Protein AF-A0A533RJS0-F1 (afdb_monomer_lite)

pLDDT: mean 73.07, std 11.87, range [40.34, 86.06]

Radius of gyration: 13.27 Å; chains: 1; bounding box: 30×20×33 Å

Structure (mmCIF, N/CA/C/O backbone):
data_AF-A0A533RJS0-F1
#
_entry.id   AF-A0A533RJS0-F1
#
loop_
_atom_site.group_PDB
_atom_site.id
_atom_site.type_symbol
_atom_site.label_atom_id
_atom_site.label_alt_id
_atom_site.label_comp_id
_atom_site.label_asym_id
_atom_site.label_entity_id
_atom_site.label_seq_id
_atom_site.pdbx_PDB_ins_code
_atom_site.Cartn_x
_atom_site.Cartn_y
_atom_site.Cartn_z
_atom_site.occupancy
_atom_site.B_iso_or_equiv
_atom_site.auth_seq_id
_atom_site.auth_comp_id
_atom_site.auth_asym_id
_atom_site.auth_atom_id
_atom_site.pdbx_PDB_model_num
ATOM 1 N N . MET A 1 1 ? -18.609 -14.991 15.599 1.00 40.34 1 MET A N 1
ATOM 2 C CA . MET A 1 1 ? -18.652 -13.563 15.977 1.00 40.34 1 MET A CA 1
ATOM 3 C C . MET A 1 1 ? -17.498 -12.856 15.280 1.00 40.34 1 MET A C 1
ATOM 5 O O . MET A 1 1 ? -16.380 -12.939 15.763 1.00 40.34 1 MET A O 1
ATOM 9 N N . THR A 1 2 ? -17.744 -12.214 14.138 1.00 47.44 2 THR A N 1
ATOM 10 C CA . THR A 1 2 ? -16.787 -11.267 13.546 1.00 47.44 2 THR A CA 1
ATOM 11 C C . THR A 1 2 ? -17.251 -9.888 13.987 1.00 47.44 2 THR A C 1
ATOM 13 O O . THR A 1 2 ? -18.244 -9.379 13.477 1.00 47.44 2 THR A O 1
ATOM 16 N N . ALA A 1 3 ? -16.621 -9.334 15.023 1.00 46.00 3 ALA A N 1
ATOM 17 C CA . ALA A 1 3 ? -16.828 -7.935 15.377 1.00 46.00 3 ALA A CA 1
ATOM 18 C C . ALA A 1 3 ? -16.420 -7.075 14.169 1.00 46.00 3 ALA A C 1
ATOM 20 O O . ALA A 1 3 ? -15.426 -7.397 13.522 1.00 46.00 3 ALA A O 1
ATOM 21 N N . GLY A 1 4 ? -17.194 -6.034 13.850 1.00 55.00 4 GLY A N 1
ATOM 22 C CA . GLY A 1 4 ? -17.011 -5.163 12.685 1.00 55.00 4 GLY A CA 1
ATOM 23 C C . GLY A 1 4 ? -15.617 -4.536 12.596 1.00 55.00 4 GLY A C 1
ATOM 24 O O . GLY A 1 4 ? -15.391 -3.420 13.060 1.00 55.00 4 GLY A O 1
ATOM 25 N N . GLY A 1 5 ? -14.680 -5.268 12.000 1.00 64.56 5 GLY A N 1
ATOM 26 C CA . GLY A 1 5 ? -13.348 -4.799 11.657 1.00 64.56 5 GLY A CA 1
ATOM 27 C C . GLY A 1 5 ? -13.417 -4.066 10.329 1.00 64.56 5 GLY A C 1
ATOM 28 O O . GLY A 1 5 ? -13.791 -4.653 9.317 1.00 64.56 5 GLY A O 1
ATOM 29 N N . ARG A 1 6 ? -13.069 -2.779 10.332 1.00 74.00 6 ARG A N 1
ATOM 30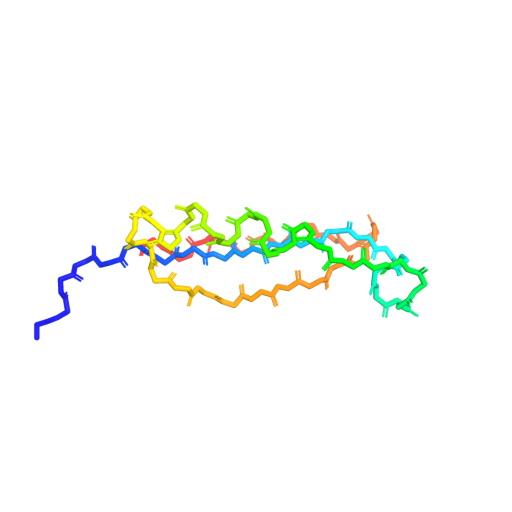 C CA . ARG A 1 6 ? -12.968 -1.998 9.098 1.00 74.00 6 ARG A CA 1
ATOM 31 C C . ARG A 1 6 ? -11.846 -2.589 8.243 1.00 74.00 6 ARG A C 1
ATOM 33 O O . ARG A 1 6 ? -10.758 -2.851 8.754 1.00 74.00 6 ARG A O 1
ATOM 40 N N . THR A 1 7 ? -12.099 -2.801 6.958 1.00 78.81 7 THR A N 1
ATOM 41 C CA . THR A 1 7 ? -11.082 -3.281 6.009 1.00 78.81 7 THR A CA 1
ATOM 42 C C . THR A 1 7 ? -10.547 -2.091 5.223 1.00 78.81 7 THR A C 1
ATOM 44 O O . THR A 1 7 ? -11.326 -1.240 4.803 1.00 78.81 7 THR A O 1
ATOM 47 N N . ALA A 1 8 ? -9.230 -2.001 5.041 1.00 77.00 8 ALA A N 1
ATOM 48 C CA . ALA A 1 8 ? -8.612 -0.929 4.262 1.00 77.00 8 ALA A CA 1
ATOM 49 C C . ALA A 1 8 ? -7.862 -1.493 3.053 1.00 77.00 8 ALA A C 1
ATOM 51 O O . ALA A 1 8 ? -7.028 -2.386 3.199 1.00 77.00 8 ALA A O 1
ATOM 52 N N . ALA A 1 9 ? -8.152 -0.950 1.872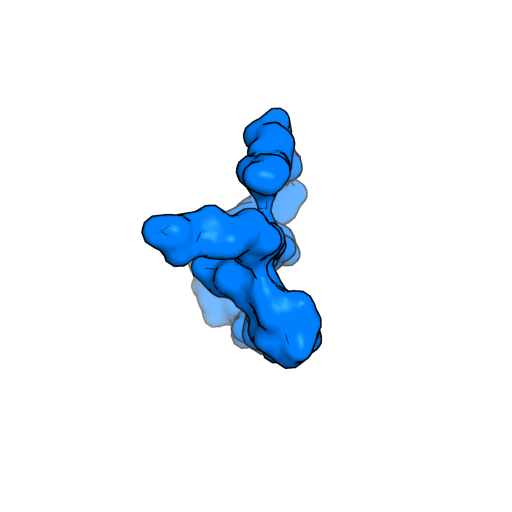 1.00 81.50 9 ALA A N 1
ATOM 53 C CA . ALA A 1 9 ? -7.422 -1.219 0.639 1.00 81.50 9 ALA A CA 1
ATOM 54 C C . ALA A 1 9 ? -6.438 -0.076 0.362 1.00 81.50 9 ALA A C 1
ATOM 56 O O . ALA A 1 9 ? -6.749 1.089 0.620 1.00 81.50 9 ALA A O 1
ATOM 57 N N . VAL A 1 10 ? -5.263 -0.406 -0.177 1.00 80.06 10 VAL A N 1
ATOM 58 C CA . VAL A 1 10 ? -4.258 0.582 -0.597 1.00 80.06 10 VAL A CA 1
ATOM 59 C C . VAL A 1 10 ? -4.108 0.498 -2.109 1.00 80.06 10 VAL A C 1
ATOM 61 O O . VAL A 1 10 ? -3.850 -0.577 -2.653 1.00 80.06 10 VAL A O 1
ATOM 64 N N . VAL A 1 11 ? -4.285 1.633 -2.781 1.00 80.38 11 VAL A N 1
ATOM 65 C CA . VAL A 1 11 ? -4.174 1.748 -4.236 1.00 80.38 11 VAL A CA 1
ATOM 66 C C . VAL A 1 11 ? -3.030 2.695 -4.560 1.00 80.38 11 VAL A C 1
ATOM 68 O O . VAL A 1 11 ? -3.067 3.859 -4.163 1.00 80.38 11 VAL A O 1
ATOM 71 N N . THR A 1 12 ? -2.035 2.204 -5.295 1.00 81.31 12 THR A N 1
ATOM 72 C CA . THR A 1 12 ? -0.935 3.034 -5.797 1.00 81.31 12 THR A CA 1
ATOM 73 C C . THR A 1 12 ? -1.107 3.254 -7.297 1.00 81.31 12 THR A C 1
ATOM 75 O O . THR A 1 12 ? -1.271 2.296 -8.053 1.00 81.31 12 THR A O 1
ATOM 78 N N . VAL A 1 13 ? -1.068 4.511 -7.739 1.00 82.50 13 VAL A N 1
ATOM 79 C CA . VAL A 1 13 ? -1.190 4.888 -9.155 1.00 82.50 13 VAL A CA 1
ATOM 80 C C . VAL A 1 13 ? 0.187 5.274 -9.686 1.00 82.50 13 VAL A C 1
ATOM 82 O O . VAL A 1 13 ? 0.901 6.051 -9.054 1.00 82.50 13 VAL A O 1
ATOM 85 N N . GLY A 1 14 ? 0.577 4.680 -10.810 1.00 83.12 14 GLY A N 1
ATOM 86 C CA . GLY A 1 14 ? 1.857 4.940 -11.454 1.00 83.12 14 GLY A CA 1
ATOM 87 C C . GLY A 1 14 ? 2.193 3.892 -12.504 1.00 83.12 14 GLY A C 1
ATOM 88 O O . GLY A 1 14 ? 2.483 2.737 -12.174 1.00 83.12 14 GLY A O 1
ATOM 89 N N . THR A 1 15 ? 2.263 4.288 -13.774 1.00 80.00 15 THR A N 1
ATOM 90 C CA . THR A 1 15 ? 2.644 3.370 -14.863 1.00 80.00 15 THR A CA 1
ATOM 91 C C . THR A 1 15 ? 4.072 2.845 -14.665 1.00 80.00 15 THR A C 1
ATOM 93 O O . THR A 1 15 ? 4.331 1.657 -14.844 1.00 80.00 15 THR A O 1
ATOM 96 N N . GLY A 1 16 ? 4.985 3.682 -14.161 1.00 78.31 16 GLY A N 1
ATOM 97 C CA . GLY A 1 16 ? 6.351 3.271 -13.807 1.00 78.31 16 GLY A CA 1
ATOM 98 C C . GLY A 1 16 ? 6.441 2.241 -12.666 1.00 78.31 16 GLY A C 1
ATOM 99 O O . GLY A 1 16 ? 7.401 1.476 -12.608 1.00 78.31 16 GLY A O 1
ATOM 100 N N . LEU A 1 17 ? 5.435 2.159 -11.788 1.00 81.25 17 LEU A N 1
ATOM 101 C CA . LEU A 1 17 ? 5.380 1.145 -10.722 1.00 81.25 17 LEU A CA 1
ATOM 102 C C . LEU A 1 17 ? 4.944 -0.219 -11.271 1.00 81.25 17 LEU A C 1
ATOM 104 O O . LEU A 1 17 ? 5.375 -1.262 -10.784 1.00 81.25 17 LEU A O 1
ATOM 108 N N . LEU A 1 18 ? 4.103 -0.217 -12.307 1.00 79.31 18 LEU A N 1
ATOM 109 C CA . LEU A 1 18 ? 3.648 -1.433 -12.982 1.00 79.31 18 LEU A CA 1
ATOM 110 C C . LEU A 1 18 ? 4.727 -2.058 -13.860 1.00 79.31 18 LEU A C 1
ATOM 112 O O . LEU A 1 18 ? 4.832 -3.280 -13.914 1.00 79.31 18 LEU A O 1
ATOM 116 N N . LEU A 1 19 ? 5.537 -1.231 -14.521 1.00 80.50 19 LEU A N 1
ATOM 117 C CA . LEU A 1 19 ? 6.680 -1.704 -15.303 1.00 80.50 19 LEU A CA 1
ATOM 118 C C . LEU A 1 19 ? 7.917 -2.016 -14.438 1.00 80.50 19 LEU A C 1
ATOM 120 O O . LEU A 1 19 ? 8.935 -2.436 -14.977 1.00 80.50 19 LEU A O 1
ATOM 124 N N . GLY A 1 20 ? 7.850 -1.814 -13.115 1.00 77.75 20 GLY A N 1
ATOM 125 C CA . GLY A 1 20 ? 8.961 -2.089 -12.194 1.00 77.75 20 GLY A CA 1
ATOM 126 C C . GLY A 1 20 ? 10.167 -1.159 -12.362 1.00 77.75 20 GLY A C 1
ATOM 127 O O . GLY A 1 20 ? 11.247 -1.461 -11.866 1.00 77.75 20 GLY A O 1
ATOM 128 N N . ILE A 1 21 ? 9.985 -0.037 -13.061 1.00 83.44 21 ILE A N 1
ATOM 129 C CA . ILE A 1 21 ? 11.028 0.969 -13.310 1.00 83.44 21 ILE A CA 1
ATOM 130 C C . ILE A 1 21 ? 11.219 1.891 -12.099 1.00 83.44 21 ILE A C 1
ATOM 132 O O . ILE A 1 21 ? 12.295 2.451 -11.920 1.00 83.44 21 ILE A O 1
ATOM 136 N N . ASN A 1 22 ? 10.194 1.998 -11.246 1.00 79.44 22 ASN A N 1
ATOM 137 C CA . ASN A 1 22 ? 10.245 2.699 -9.966 1.00 79.44 22 ASN A CA 1
ATOM 138 C C . ASN A 1 22 ? 10.010 1.707 -8.817 1.00 79.44 22 ASN A C 1
ATOM 140 O O . ASN A 1 22 ? 9.072 0.908 -8.865 1.00 79.44 22 ASN A O 1
ATOM 144 N N . GLY A 1 23 ? 10.832 1.779 -7.766 1.00 73.75 23 GLY A N 1
ATOM 145 C CA . GLY A 1 23 ? 10.580 1.057 -6.517 1.00 73.75 23 GLY A CA 1
ATOM 146 C C . GLY A 1 23 ? 9.352 1.627 -5.800 1.00 73.75 23 GLY A C 1
ATOM 147 O O . GLY A 1 23 ? 9.265 2.832 -5.590 1.00 73.75 23 GLY A O 1
ATOM 148 N N . ASP A 1 24 ? 8.398 0.770 -5.436 1.00 78.81 24 ASP A N 1
ATOM 149 C CA . ASP A 1 24 ? 7.148 1.158 -4.769 1.00 78.81 24 ASP A CA 1
ATOM 150 C C . ASP A 1 24 ? 7.232 0.892 -3.259 1.00 78.81 24 ASP A C 1
ATOM 152 O O . ASP A 1 24 ? 6.987 -0.231 -2.811 1.00 78.81 24 ASP A O 1
ATOM 156 N N . THR A 1 25 ? 7.587 1.912 -2.473 1.00 81.69 25 THR A N 1
ATOM 157 C CA . THR A 1 25 ? 7.499 1.873 -0.998 1.00 81.69 25 THR A CA 1
ATOM 158 C C . THR A 1 25 ? 6.194 2.472 -0.472 1.00 81.69 25 THR A C 1
ATOM 160 O O . THR A 1 25 ? 5.770 2.139 0.634 1.00 81.69 25 THR A O 1
ATOM 163 N N . ASN A 1 26 ? 5.501 3.271 -1.290 1.00 81.69 26 ASN A N 1
ATOM 164 C CA . ASN A 1 26 ? 4.287 4.000 -0.920 1.00 81.69 26 ASN A CA 1
ATOM 165 C C . ASN A 1 26 ? 3.192 3.071 -0.382 1.00 81.69 26 ASN A C 1
ATOM 167 O O . ASN A 1 26 ? 2.534 3.386 0.611 1.00 81.69 26 ASN A O 1
ATOM 171 N N . ALA A 1 27 ? 3.010 1.901 -1.003 1.00 80.12 27 ALA A N 1
ATOM 172 C CA . ALA A 1 27 ? 2.017 0.932 -0.542 1.00 80.12 27 ALA A CA 1
ATOM 173 C C . ALA A 1 27 ? 2.300 0.427 0.887 1.00 80.12 27 ALA A C 1
ATOM 175 O O . ALA A 1 27 ? 1.370 0.229 1.672 1.00 80.12 27 ALA A O 1
ATOM 176 N N . ALA A 1 28 ? 3.574 0.226 1.233 1.00 80.31 28 ALA A N 1
ATOM 177 C CA . ALA A 1 28 ? 3.983 -0.231 2.557 1.00 80.31 28 ALA A CA 1
ATOM 178 C C . ALA A 1 28 ? 3.856 0.887 3.603 1.00 80.31 28 ALA A C 1
ATOM 180 O O . ALA A 1 28 ? 3.311 0.648 4.685 1.00 80.31 28 ALA A O 1
ATOM 181 N N . ASP A 1 29 ? 4.270 2.107 3.250 1.00 86.06 29 ASP A N 1
ATOM 182 C CA . ASP A 1 29 ? 4.209 3.280 4.129 1.00 86.06 29 ASP A CA 1
ATOM 183 C C . ASP A 1 29 ? 2.766 3.638 4.518 1.00 86.06 29 ASP A C 1
ATOM 185 O O . ASP A 1 29 ? 2.503 4.026 5.655 1.00 86.06 29 ASP A O 1
ATOM 189 N N . VAL A 1 30 ? 1.805 3.439 3.609 1.00 81.69 30 VAL A N 1
ATOM 190 C CA . VAL A 1 30 ? 0.374 3.667 3.876 1.00 81.69 30 VAL A CA 1
ATOM 191 C C . VAL A 1 30 ? -0.277 2.485 4.611 1.00 81.69 30 VAL A C 1
ATOM 193 O O . VAL A 1 30 ? -1.165 2.687 5.441 1.00 81.69 30 VAL A O 1
ATOM 196 N N . ALA A 1 31 ? 0.158 1.244 4.371 1.00 80.06 31 ALA A N 1
ATOM 197 C CA . ALA A 1 31 ? -0.398 0.061 5.040 1.00 80.06 31 ALA A CA 1
ATOM 198 C C . ALA A 1 31 ? 0.005 -0.053 6.526 1.00 80.06 31 ALA A C 1
ATOM 200 O O . ALA A 1 31 ? -0.763 -0.579 7.344 1.00 80.06 31 ALA A O 1
ATOM 201 N N . ALA A 1 32 ? 1.186 0.449 6.894 1.00 81.19 32 ALA A N 1
ATOM 202 C CA . ALA A 1 32 ? 1.689 0.428 8.268 1.00 81.19 32 ALA A CA 1
ATOM 203 C C . ALA A 1 32 ? 0.757 1.140 9.283 1.00 81.19 32 ALA A C 1
ATOM 205 O O . ALA A 1 32 ? 0.344 0.495 10.255 1.00 81.19 32 ALA A O 1
ATOM 206 N N . PRO A 1 33 ? 0.338 2.408 9.079 1.00 81.81 33 PRO A N 1
ATOM 207 C CA . PRO A 1 33 ? -0.575 3.086 10.000 1.00 81.81 33 PRO A CA 1
ATOM 208 C C . PRO A 1 33 ? -1.982 2.469 10.018 1.00 81.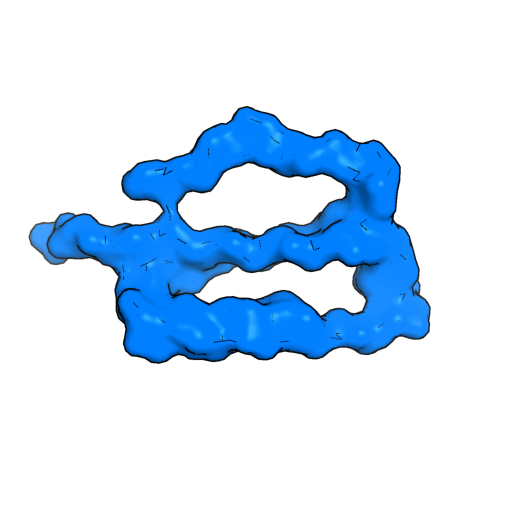81 33 PRO A C 1
ATOM 210 O O . PRO A 1 33 ? -2.632 2.482 11.062 1.00 81.81 33 PRO A O 1
ATOM 213 N N . LEU A 1 34 ? -2.452 1.871 8.916 1.00 80.50 34 LEU A N 1
ATOM 214 C CA . LEU A 1 34 ? -3.749 1.175 8.868 1.00 80.50 34 LEU A CA 1
ATOM 215 C C . LEU A 1 34 ? -3.755 -0.081 9.748 1.00 80.50 34 LEU A C 1
ATOM 217 O O . LEU A 1 34 ? -4.717 -0.327 10.480 1.00 80.50 34 LEU A O 1
ATOM 221 N N . THR A 1 35 ? -2.648 -0.825 9.736 1.00 76.31 35 THR A N 1
ATOM 222 C CA . THR A 1 35 ? -2.441 -1.977 10.625 1.00 76.31 35 THR A CA 1
ATOM 223 C C . THR A 1 35 ? -2.418 -1.533 12.090 1.00 76.31 35 THR A C 1
ATOM 225 O O . THR A 1 35 ? -3.096 -2.128 12.929 1.00 76.31 35 THR A O 1
ATOM 228 N N . ALA A 1 36 ? -1.715 -0.436 12.399 1.00 80.38 36 ALA A N 1
ATOM 229 C CA . ALA A 1 36 ? -1.695 0.147 13.744 1.00 80.38 36 ALA A CA 1
ATOM 230 C C . ALA A 1 36 ? -3.089 0.623 14.204 1.00 80.38 36 ALA A C 1
ATOM 232 O O . ALA A 1 36 ? -3.453 0.462 15.370 1.00 80.38 36 ALA A O 1
ATOM 233 N N . ALA A 1 37 ? -3.906 1.132 13.278 1.00 81.19 37 ALA A N 1
ATOM 234 C CA . ALA A 1 37 ? -5.291 1.538 13.511 1.00 81.19 37 ALA A CA 1
ATOM 235 C C . ALA A 1 37 ? -6.297 0.365 13.536 1.00 81.19 37 ALA A C 1
ATOM 237 O O . ALA A 1 37 ? -7.506 0.600 13.589 1.00 81.19 37 ALA A O 1
ATOM 238 N N . ARG A 1 38 ? -5.816 -0.888 13.539 1.00 79.94 38 ARG A N 1
ATOM 239 C CA . ARG A 1 38 ? -6.622 -2.122 13.583 1.00 79.94 38 ARG A CA 1
ATOM 240 C C . ARG A 1 38 ? -7.570 -2.297 12.393 1.00 79.94 38 ARG A C 1
ATOM 242 O O . ARG A 1 38 ? -8.605 -2.951 12.529 1.00 79.94 38 ARG A O 1
ATOM 249 N N . TYR A 1 39 ? -7.222 -1.749 11.231 1.00 77.50 39 TYR A N 1
ATOM 250 C CA . TYR A 1 39 ? -7.883 -2.149 9.995 1.00 77.50 39 TYR A CA 1
ATOM 251 C C . TYR A 1 39 ? -7.395 -3.538 9.589 1.00 77.50 39 TYR A C 1
ATOM 253 O O . TYR A 1 39 ? -6.199 -3.835 9.651 1.00 77.50 39 TYR A O 1
ATOM 261 N N . ALA A 1 40 ? -8.314 -4.389 9.144 1.00 78.75 40 ALA A N 1
ATOM 262 C CA . ALA A 1 40 ? -7.927 -5.592 8.427 1.00 78.75 40 ALA A CA 1
ATOM 263 C C . ALA A 1 40 ? -7.279 -5.180 7.096 1.00 78.75 40 ALA A C 1
ATOM 265 O O . ALA A 1 40 ? -7.773 -4.281 6.405 1.00 78.75 40 ALA A O 1
ATOM 266 N N . ARG A 1 41 ? -6.167 -5.829 6.738 1.00 70.88 41 ARG A N 1
ATOM 267 C CA . ARG A 1 41 ? -5.507 -5.598 5.450 1.00 70.88 41 ARG A CA 1
ATOM 268 C C . ARG A 1 41 ? -6.419 -6.100 4.326 1.00 70.88 41 ARG A C 1
ATOM 270 O O . ARG A 1 41 ? -6.668 -7.299 4.237 1.00 70.88 41 ARG A O 1
ATOM 277 N N . GLY A 1 42 ? -6.901 -5.185 3.491 1.00 69.88 42 GLY A N 1
ATOM 278 C CA . GLY A 1 42 ? -7.575 -5.490 2.230 1.00 69.88 42 GLY A CA 1
ATOM 279 C C . GLY A 1 42 ? -6.585 -5.714 1.084 1.00 69.88 42 GLY A C 1
ATOM 280 O O . GLY A 1 42 ? -5.366 -5.668 1.275 1.00 69.88 42 GLY A O 1
ATOM 281 N N . GLU A 1 43 ? -7.105 -5.951 -0.121 1.00 77.88 43 GLU A N 1
ATOM 282 C CA . GLU A 1 43 ? -6.271 -6.070 -1.321 1.00 77.88 43 GLU A CA 1
ATOM 283 C C . GLU A 1 43 ? -5.475 -4.785 -1.592 1.00 77.88 43 GLU A C 1
ATOM 285 O O . GLU A 1 43 ? -5.949 -3.664 -1.394 1.00 77.88 43 GLU A O 1
ATOM 290 N N . THR A 1 44 ? -4.238 -4.964 -2.056 1.00 74.75 44 THR A N 1
ATOM 291 C CA . THR A 1 44 ? -3.378 -3.880 -2.536 1.00 74.75 44 THR A CA 1
ATOM 292 C C . THR A 1 44 ? -3.327 -3.923 -4.056 1.00 74.75 44 THR A C 1
ATOM 294 O O . THR A 1 44 ? -2.955 -4.958 -4.612 1.00 74.75 44 THR A O 1
ATOM 297 N N . ALA A 1 45 ? -3.658 -2.816 -4.719 1.00 79.00 45 ALA A N 1
ATOM 298 C CA . ALA A 1 45 ? -3.700 -2.732 -6.178 1.00 79.00 45 ALA A CA 1
ATOM 299 C C . ALA A 1 45 ? -2.733 -1.669 -6.711 1.00 79.00 45 ALA A C 1
ATOM 301 O O . ALA A 1 45 ? -2.568 -0.603 -6.116 1.00 79.00 45 ALA A O 1
ATOM 302 N N . ARG A 1 46 ? -2.122 -1.952 -7.867 1.00 82.75 46 ARG A N 1
ATOM 303 C CA . ARG A 1 46 ? -1.355 -0.979 -8.653 1.00 82.75 46 ARG A CA 1
ATOM 304 C C . ARG A 1 46 ? -2.120 -0.646 -9.922 1.00 82.75 46 ARG A C 1
ATOM 306 O O . ARG A 1 46 ? -2.583 -1.552 -10.611 1.00 82.75 46 ARG A O 1
ATOM 313 N N . LEU A 1 47 ? -2.228 0.637 -10.233 1.00 81.94 47 LEU A N 1
ATOM 314 C CA . LEU A 1 47 ? -2.974 1.136 -11.383 1.00 81.94 47 LEU A CA 1
ATOM 315 C C . LEU A 1 47 ? -2.075 1.992 -12.279 1.00 81.94 47 LEU A C 1
ATOM 317 O O . LEU A 1 47 ? -1.156 2.653 -11.797 1.00 81.94 47 LEU A O 1
ATOM 321 N N . ARG A 1 48 ? -2.325 1.956 -13.594 1.00 80.62 48 ARG A N 1
ATOM 322 C CA . ARG A 1 48 ? -1.680 2.875 -14.546 1.00 80.62 48 ARG A CA 1
ATOM 323 C C . ARG A 1 48 ? -2.219 4.286 -14.330 1.00 80.62 48 ARG A C 1
ATOM 325 O O . ARG A 1 48 ? -3.302 4.445 -13.777 1.00 80.62 48 ARG A O 1
ATOM 332 N N . ASP A 1 49 ? -1.478 5.291 -14.782 1.00 76.88 49 ASP A N 1
ATOM 333 C CA . ASP A 1 49 ? -1.848 6.705 -14.597 1.00 76.88 49 ASP A CA 1
ATOM 334 C C . ASP A 1 49 ? -3.161 7.083 -15.303 1.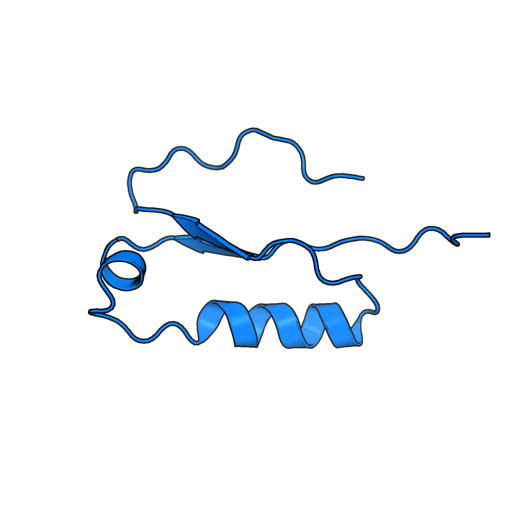00 76.88 49 ASP A C 1
ATOM 336 O O . ASP A 1 49 ? -3.860 7.998 -14.881 1.00 76.88 49 ASP A O 1
ATOM 340 N N . ASP A 1 50 ? -3.509 6.353 -16.361 1.00 77.06 50 ASP A N 1
ATOM 341 C CA . ASP A 1 50 ? -4.735 6.485 -17.148 1.00 77.06 50 ASP A CA 1
ATOM 342 C C . ASP A 1 50 ? -5.845 5.513 -16.714 1.00 77.06 50 ASP A C 1
ATOM 344 O O . ASP A 1 50 ? -6.943 5.525 -17.277 1.00 77.06 50 ASP A O 1
ATOM 348 N N . ALA A 1 51 ? -5.590 4.664 -15.715 1.00 69.69 51 ALA A N 1
ATOM 349 C CA . ALA A 1 51 ? -6.614 3.782 -15.190 1.00 69.69 51 ALA A CA 1
ATOM 350 C C . ALA A 1 51 ? -7.679 4.624 -14.478 1.00 69.69 51 ALA A C 1
ATOM 352 O O . ALA A 1 51 ? -7.383 5.362 -13.537 1.00 69.69 51 ALA A O 1
ATOM 353 N N . ALA A 1 52 ? -8.935 4.492 -14.912 1.00 62.25 52 ALA A N 1
ATOM 354 C CA . ALA A 1 52 ? -10.060 5.069 -14.194 1.00 62.25 52 ALA A CA 1
ATOM 355 C C . ALA A 1 52 ? -9.978 4.648 -12.718 1.00 62.25 52 ALA A C 1
ATOM 357 O O . ALA A 1 52 ? -9.792 3.463 -12.422 1.00 62.25 52 ALA A O 1
ATOM 358 N N . ALA A 1 53 ? -10.093 5.615 -11.799 1.00 58.44 53 ALA A N 1
ATOM 359 C CA . ALA A 1 53 ? -10.153 5.320 -10.373 1.00 58.44 53 ALA A CA 1
ATOM 360 C C . ALA A 1 53 ? -11.206 4.222 -10.143 1.00 58.44 53 ALA A C 1
ATOM 362 O O . ALA A 1 53 ? -12.276 4.289 -10.761 1.00 58.44 53 ALA A O 1
ATOM 363 N N . PRO A 1 54 ? -10.926 3.206 -9.306 1.00 57.75 54 PRO A N 1
ATOM 364 C CA . PRO A 1 54 ? -11.868 2.123 -9.083 1.00 57.75 54 PRO A CA 1
ATOM 365 C C . PRO A 1 54 ? -13.184 2.727 -8.587 1.00 57.75 54 PRO A C 1
ATOM 367 O O . PRO A 1 54 ? -13.262 3.284 -7.498 1.00 57.75 54 PRO A O 1
ATOM 370 N N . SER A 1 55 ? -14.217 2.649 -9.424 1.00 57.00 55 SER A N 1
ATOM 371 C CA . SER A 1 55 ? -15.557 3.183 -9.159 1.00 57.00 55 SER A CA 1
ATOM 372 C C . SER A 1 55 ? -16.360 2.299 -8.200 1.00 57.00 55 SER A C 1
ATOM 374 O O . SER A 1 55 ? -17.502 2.616 -7.865 1.00 57.00 55 SER A O 1
ATOM 376 N N . ALA A 1 56 ? -15.766 1.198 -7.730 1.00 54.88 56 ALA A N 1
ATOM 377 C CA . ALA A 1 56 ? -16.339 0.365 -6.694 1.00 54.88 56 ALA A CA 1
ATOM 378 C C . ALA A 1 56 ? -16.219 1.083 -5.337 1.00 54.88 56 ALA A C 1
ATOM 380 O O . ALA A 1 56 ? -15.107 1.426 -4.927 1.00 54.88 56 ALA A O 1
ATOM 381 N N . PRO A 1 57 ? -17.333 1.313 -4.618 1.00 52.19 57 PRO A N 1
ATOM 382 C CA . PRO A 1 57 ? -17.257 1.825 -3.261 1.00 52.19 57 PRO A CA 1
ATOM 383 C C . PRO A 1 57 ? -16.421 0.860 -2.417 1.00 52.19 57 PRO A C 1
ATOM 385 O O . PRO A 1 57 ? -16.622 -0.354 -2.476 1.00 52.19 57 PRO A O 1
ATOM 388 N N . LEU A 1 58 ? -15.487 1.407 -1.635 1.00 51.44 58 LEU A N 1
ATOM 389 C CA . LEU A 1 58 ? -14.744 0.627 -0.650 1.00 51.44 58 LEU A CA 1
ATOM 390 C C . LEU A 1 58 ? -15.757 -0.137 0.226 1.00 51.44 58 LEU A C 1
ATOM 392 O O . LEU A 1 58 ? -16.734 0.479 0.675 1.00 51.44 58 LEU A O 1
ATOM 396 N N . PRO A 1 59 ? -15.582 -1.457 0.432 1.00 47.84 59 PRO A N 1
ATOM 397 C CA . PRO A 1 59 ? -16.506 -2.242 1.240 1.00 47.84 59 PRO A CA 1
ATOM 398 C C . PRO A 1 59 ? -16.611 -1.619 2.639 1.00 47.84 59 PRO A C 1
ATOM 400 O O . PRO A 1 59 ? -15.593 -1.332 3.269 1.00 47.84 59 PRO A O 1
ATOM 403 N N . ARG A 1 60 ? -17.851 -1.340 3.060 1.00 47.47 60 ARG A N 1
ATOM 404 C CA . ARG A 1 60 ? -18.179 -0.710 4.347 1.00 47.47 60 ARG A CA 1
ATOM 405 C C . ARG A 1 60 ? -17.890 -1.636 5.520 1.00 47.47 60 ARG A C 1
ATOM 407 O O . ARG A 1 60 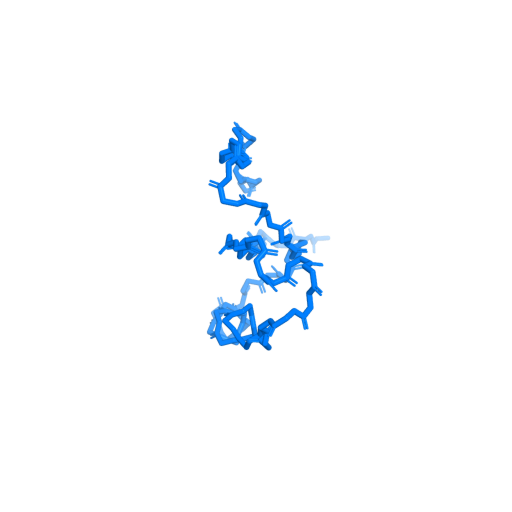? -18.215 -2.837 5.395 1.00 47.47 60 ARG A O 1
#

Secondary structure (DSSP, 8-state):
----PPEEEEEEE-HHHHTTSS---HHHHHHHHHHHTT-EEEEEEEE-TTSPP--SPPP-

Foldseek 3Di:
DPDDAA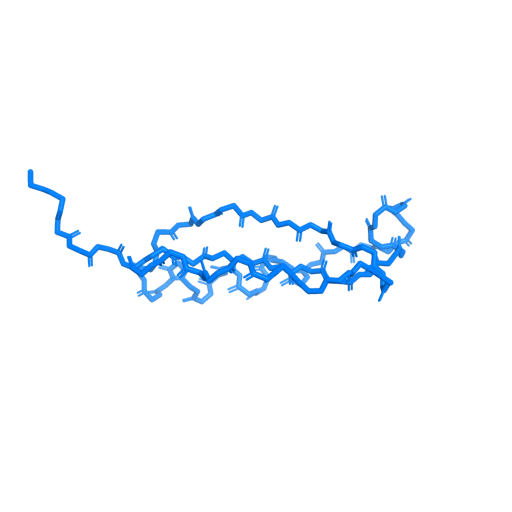ADEAEAEAPCVVVVVDDDCPSVVVVVVCVVVRHHYDYYYYHYNPDDDPPDPRDD

Sequence (60 aa):
MTAGGRTAAVVTVGTGLLLGINGDTNAADVAAPLTAARYARGETARLRDDAAAPSAPLPR